Protein AF-A0A392U8Z5-F1 (afdb_monomer_lite)

Structure (mmCIF, N/CA/C/O backbone):
data_AF-A0A392U8Z5-F1
#
_entry.id   AF-A0A392U8Z5-F1
#
loop_
_atom_site.group_PDB
_atom_site.id
_atom_site.type_symbol
_atom_site.label_atom_id
_atom_site.label_alt_id
_atom_site.label_comp_id
_atom_site.label_asym_id
_atom_site.label_entity_id
_atom_site.label_seq_id
_atom_site.pdbx_PDB_ins_code
_atom_site.Cartn_x
_atom_site.Cartn_y
_atom_site.Cartn_z
_atom_site.occupancy
_atom_site.B_iso_or_equiv
_atom_site.auth_seq_id
_atom_site.auth_comp_id
_atom_site.auth_asym_id
_atom_site.auth_atom_id
_atom_site.pdbx_PDB_model_num
ATOM 1 N N . ASP A 1 1 ? 10.818 1.354 6.158 1.00 70.75 1 ASP A N 1
ATOM 2 C CA . ASP A 1 1 ? 10.289 2.349 7.093 1.00 70.75 1 ASP A CA 1
ATOM 3 C C . ASP A 1 1 ? 9.777 1.659 8.352 1.00 70.75 1 ASP A C 1
ATOM 5 O O . ASP A 1 1 ? 9.131 0.619 8.254 1.00 70.75 1 ASP A O 1
ATOM 9 N N . ARG A 1 2 ? 10.128 2.165 9.536 1.00 75.00 2 ARG A N 1
ATOM 10 C CA . ARG A 1 2 ? 9.629 1.629 10.811 1.00 75.00 2 ARG A CA 1
ATOM 11 C C . ARG A 1 2 ? 8.787 2.715 11.454 1.00 75.00 2 ARG A C 1
ATOM 13 O O . ARG A 1 2 ? 9.315 3.7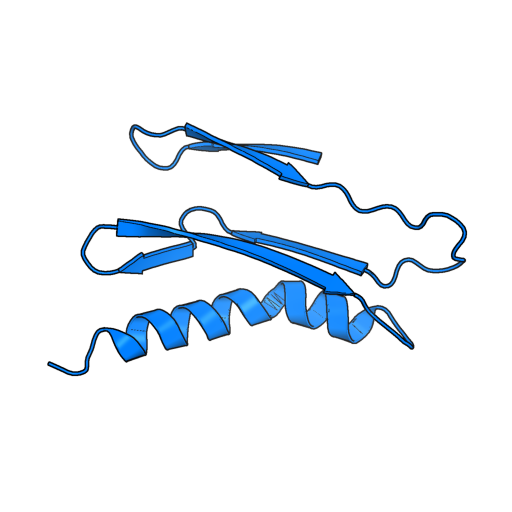78 11.762 1.00 75.00 2 ARG A O 1
ATOM 20 N N . SER A 1 3 ? 7.509 2.434 11.668 1.00 76.12 3 SER A N 1
ATOM 21 C CA . SER A 1 3 ? 6.543 3.426 12.117 1.00 76.12 3 SER A CA 1
ATOM 22 C C . SER A 1 3 ? 5.772 2.911 13.327 1.00 76.12 3 SER A C 1
ATOM 24 O O . SER A 1 3 ? 5.510 1.720 13.492 1.00 76.12 3 SER A O 1
ATOM 26 N N . SER A 1 4 ? 5.462 3.824 14.235 1.00 70.31 4 SER A N 1
ATOM 27 C CA . SER A 1 4 ? 4.704 3.534 15.444 1.00 70.31 4 SER A CA 1
ATOM 28 C C . SER A 1 4 ? 3.629 4.599 15.567 1.00 70.31 4 SER A C 1
ATOM 30 O O . SER A 1 4 ? 3.938 5.790 15.655 1.00 70.31 4 SER A O 1
ATOM 32 N N . LYS A 1 5 ? 2.363 4.181 15.523 1.00 65.44 5 LYS A N 1
ATOM 33 C CA . LYS A 1 5 ? 1.203 5.063 15.693 1.00 65.44 5 LYS A CA 1
ATOM 34 C C . LYS A 1 5 ? 0.491 4.675 16.988 1.00 65.44 5 LYS A C 1
ATOM 36 O O . LYS A 1 5 ? 0.329 3.500 17.303 1.00 65.44 5 LYS A O 1
ATOM 41 N N . ARG A 1 6 ? 0.085 5.687 17.757 1.00 57.00 6 ARG A N 1
ATOM 42 C CA . ARG A 1 6 ? -0.679 5.518 19.0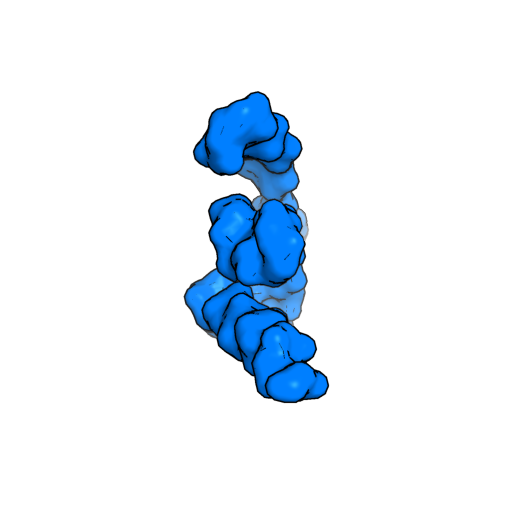02 1.00 57.00 6 ARG A CA 1
ATOM 43 C C . ARG A 1 6 ? -2.159 5.728 18.706 1.00 57.00 6 ARG A C 1
ATOM 45 O O . ARG A 1 6 ? -2.505 6.780 18.173 1.00 57.00 6 ARG A O 1
ATOM 52 N N . ASN A 1 7 ? -3.015 4.774 19.068 1.00 56.12 7 ASN A N 1
ATOM 53 C CA . ASN A 1 7 ? -4.462 4.839 18.835 1.00 56.12 7 ASN A CA 1
ATOM 54 C C . ASN A 1 7 ? -5.272 4.662 20.141 1.00 56.12 7 ASN A C 1
ATOM 56 O O . ASN A 1 7 ? -6.249 3.920 20.184 1.00 56.12 7 ASN A O 1
ATOM 60 N N . GLY A 1 8 ? -4.918 5.386 21.209 1.00 62.66 8 GLY A N 1
ATOM 61 C CA . GLY A 1 8 ? -5.536 5.253 22.539 1.00 62.66 8 GLY A CA 1
ATOM 62 C C . GLY A 1 8 ? -4.540 4.692 23.557 1.00 62.66 8 GLY A C 1
ATOM 63 O O . GLY A 1 8 ? -3.421 5.198 23.630 1.00 62.66 8 GLY A O 1
ATOM 64 N N . SER A 1 9 ? -4.933 3.675 24.338 1.00 54.91 9 SER A N 1
ATOM 65 C CA . SER A 1 9 ? -4.048 2.981 25.296 1.00 54.91 9 SER A CA 1
ATOM 66 C C . SER A 1 9 ? -3.103 1.966 24.648 1.00 54.91 9 SER A C 1
ATOM 68 O O . SER A 1 9 ? -2.148 1.542 25.293 1.00 54.91 9 SER A O 1
ATOM 70 N N . GLU A 1 10 ? -3.348 1.583 23.394 1.00 62.22 10 GLU A N 1
ATOM 71 C CA . GLU A 1 10 ? -2.547 0.592 22.680 1.00 62.22 10 GLU A CA 1
ATOM 72 C C . GLU A 1 10 ? -1.601 1.256 21.671 1.00 62.22 10 GLU A C 1
ATOM 74 O O . GLU A 1 10 ? -1.908 2.266 21.025 1.00 62.22 10 GLU A O 1
ATOM 79 N N . VAL A 1 11 ? -0.386 0.715 21.596 1.00 65.25 11 VAL A N 1
ATOM 80 C CA . VAL A 1 11 ? 0.663 1.166 20.681 1.00 65.25 11 VAL A CA 1
ATOM 81 C C . VAL A 1 11 ? 0.835 0.088 19.624 1.00 65.25 11 VAL A C 1
ATOM 83 O O . VAL A 1 11 ? 1.372 -0.979 19.917 1.00 65.25 11 VAL A O 1
ATOM 86 N N . LEU A 1 12 ? 0.424 0.379 18.390 1.00 74.94 12 LEU A N 1
ATOM 87 C CA . LEU A 1 12 ? 0.698 -0.489 17.252 1.00 74.94 12 LEU A CA 1
ATOM 88 C C . LEU A 1 12 ? 2.038 -0.098 16.632 1.00 74.94 12 LEU A C 1
ATOM 90 O O . LEU A 1 12 ? 2.196 0.976 16.041 1.00 74.94 12 LEU A O 1
ATOM 94 N N . SER A 1 13 ? 3.023 -0.984 16.785 1.00 85.50 13 SER A N 1
ATOM 95 C CA . SER A 1 13 ? 4.308 -0.869 16.101 1.00 85.50 13 SER A CA 1
ATOM 96 C C . SER A 1 13 ? 4.273 -1.701 14.827 1.00 85.50 13 SER A C 1
ATOM 98 O O . SER A 1 13 ? 4.024 -2.905 14.897 1.00 85.50 13 SER A O 1
ATOM 100 N N . TYR A 1 14 ? 4.574 -1.088 13.687 1.00 87.62 14 TYR A N 1
ATOM 101 C CA . TYR A 1 14 ? 4.667 -1.787 12.413 1.00 87.62 14 TYR A CA 1
ATOM 102 C C . TYR A 1 14 ? 5.912 -1.351 11.637 1.00 87.62 14 TYR A C 1
ATOM 104 O O . TYR A 1 14 ? 6.597 -0.372 11.949 1.00 87.62 14 TYR A O 1
ATOM 112 N N . GLY A 1 15 ? 6.242 -2.122 10.615 1.00 90.06 15 GLY A N 1
ATOM 113 C CA . GLY A 1 15 ? 7.281 -1.772 9.664 1.00 90.06 15 GLY A CA 1
ATOM 114 C C . GLY A 1 15 ? 6.820 -2.146 8.273 1.00 90.06 15 GLY A C 1
ATOM 115 O O . GLY A 1 15 ? 6.154 -3.160 8.090 1.00 90.06 15 GLY A O 1
ATOM 116 N N . SER A 1 16 ? 7.176 -1.323 7.300 1.00 88.25 16 SER A N 1
ATOM 117 C CA . SER A 1 16 ? 6.976 -1.617 5.889 1.00 88.25 16 SER A CA 1
ATOM 118 C C . SER A 1 16 ? 8.305 -1.474 5.163 1.00 88.25 16 SER A C 1
ATOM 120 O O . SER A 1 16 ? 9.143 -0.637 5.501 1.00 88.25 16 SER A O 1
ATOM 122 N N . VAL A 1 17 ? 8.550 -2.314 4.170 1.00 90.75 17 VAL A N 1
ATOM 123 C CA . VAL A 1 17 ? 9.712 -2.184 3.296 1.00 90.75 17 VAL A CA 1
ATOM 124 C C . VAL A 1 17 ? 9.293 -2.620 1.905 1.00 90.75 17 VAL A C 1
ATOM 126 O O . VAL A 1 17 ? 8.647 -3.649 1.749 1.00 90.75 17 VAL A O 1
ATOM 129 N N . SER A 1 18 ? 9.634 -1.813 0.910 1.00 89.25 18 SER A N 1
ATOM 130 C CA . SER A 1 18 ? 9.489 -2.166 -0.494 1.00 89.25 18 SER A CA 1
ATOM 131 C C . SER A 1 18 ? 10.767 -1.736 -1.201 1.00 89.25 18 SER A C 1
ATOM 133 O O . SER A 1 18 ? 11.293 -0.649 -0.941 1.00 89.25 18 SER A O 1
ATOM 135 N N . THR A 1 19 ? 11.331 -2.636 -1.998 1.00 91.25 19 THR A N 1
ATOM 136 C CA . THR A 1 19 ? 12.617 -2.447 -2.667 1.00 91.25 19 THR A CA 1
ATOM 137 C C . THR A 1 19 ? 12.500 -2.877 -4.120 1.00 91.25 19 THR A C 1
ATOM 139 O O . THR A 1 19 ? 11.960 -3.928 -4.433 1.00 91.25 19 THR A O 1
ATOM 142 N N . ILE A 1 20 ? 13.072 -2.075 -5.017 1.00 90.31 20 ILE A N 1
ATOM 143 C CA . ILE A 1 20 ? 13.050 -2.310 -6.470 1.00 90.31 20 ILE A CA 1
ATOM 144 C C . ILE A 1 20 ? 13.817 -3.577 -6.908 1.00 90.31 20 ILE A C 1
ATOM 146 O O . ILE A 1 20 ? 13.629 -4.102 -8.007 1.00 90.31 20 ILE A O 1
ATOM 150 N N . GLY A 1 21 ? 14.722 -4.076 -6.060 1.00 90.88 21 GLY A N 1
ATOM 151 C CA . GLY A 1 21 ? 15.593 -5.199 -6.391 1.00 90.88 21 GLY A CA 1
ATOM 152 C C . GLY A 1 21 ? 16.444 -4.915 -7.634 1.00 90.88 21 GLY A C 1
ATOM 153 O O . GLY A 1 21 ? 17.187 -3.939 -7.675 1.00 90.88 21 GLY A O 1
ATOM 154 N N . THR A 1 22 ? 16.347 -5.788 -8.641 1.00 91.31 22 THR A N 1
ATOM 155 C CA . THR A 1 22 ? 17.085 -5.690 -9.917 1.00 91.31 22 THR A CA 1
ATOM 156 C C . THR A 1 22 ? 16.282 -5.036 -11.044 1.00 91.31 22 THR A C 1
ATOM 158 O O . THR A 1 22 ? 16.766 -4.952 -12.177 1.00 91.31 22 THR A O 1
ATOM 161 N N . ARG A 1 23 ? 15.040 -4.611 -10.774 1.00 89.56 23 ARG A N 1
ATOM 162 C CA . ARG A 1 23 ? 14.171 -3.981 -11.774 1.00 89.56 23 ARG A CA 1
ATOM 163 C C . ARG A 1 23 ? 14.646 -2.560 -12.077 1.00 89.56 23 ARG A C 1
ATOM 165 O O . ARG A 1 23 ? 15.334 -1.929 -11.281 1.00 89.56 23 ARG A O 1
ATOM 172 N N . LYS A 1 24 ? 14.292 -2.068 -13.267 1.00 88.81 24 LYS A N 1
ATOM 173 C CA . LYS A 1 24 ? 14.605 -0.692 -13.687 1.00 88.81 24 LYS A CA 1
ATOM 174 C C . LYS A 1 24 ? 13.622 0.328 -13.122 1.00 88.81 24 LYS A C 1
ATOM 176 O O . LYS A 1 24 ? 14.011 1.466 -12.896 1.00 88.81 24 LYS A O 1
ATOM 181 N N . GLU A 1 25 ? 12.381 -0.091 -12.902 1.00 88.88 25 GLU A N 1
ATOM 182 C CA . GLU A 1 25 ? 11.307 0.746 -12.376 1.00 88.88 25 GLU A CA 1
ATOM 183 C C . GLU A 1 25 ? 10.663 0.049 -11.175 1.00 88.88 25 GLU A C 1
ATOM 185 O O . GLU A 1 25 ? 10.594 -1.181 -11.131 1.00 88.88 25 GLU A O 1
ATOM 190 N N . MET A 1 26 ? 10.269 0.843 -10.179 1.00 90.38 26 MET A N 1
ATOM 191 C CA . MET A 1 26 ? 9.562 0.380 -8.989 1.00 90.38 26 MET A CA 1
ATOM 192 C C . MET A 1 26 ? 8.068 0.530 -9.253 1.00 90.38 26 MET A C 1
ATOM 194 O O . MET A 1 26 ? 7.561 1.649 -9.286 1.00 90.38 26 MET A O 1
ATOM 198 N N . GLU A 1 27 ? 7.400 -0.590 -9.506 1.00 93.50 27 GLU A N 1
ATOM 199 C CA . GLU A 1 27 ? 5.963 -0.629 -9.801 1.00 93.50 27 GLU A CA 1
ATOM 200 C C . GLU A 1 27 ? 5.129 -1.004 -8.566 1.00 93.50 27 GLU A C 1
ATOM 202 O O . GLU A 1 27 ? 3.914 -0.826 -8.570 1.00 93.50 27 GLU A O 1
ATOM 207 N N . ASP A 1 28 ? 5.787 -1.467 -7.503 1.00 93.19 28 ASP A N 1
ATOM 208 C CA . ASP A 1 28 ? 5.179 -1.820 -6.227 1.00 93.19 28 ASP A CA 1
ATOM 209 C C . ASP A 1 28 ? 4.764 -0.581 -5.425 1.00 93.19 28 ASP A C 1
ATOM 211 O O . ASP A 1 28 ? 5.504 0.403 -5.322 1.00 93.19 28 ASP A O 1
ATOM 215 N N . ALA A 1 29 ? 3.629 -0.684 -4.737 1.00 93.94 29 ALA A N 1
ATOM 216 C CA . ALA A 1 29 ? 3.139 0.318 -3.802 1.00 93.94 29 ALA A CA 1
ATOM 217 C C . ALA A 1 29 ? 2.717 -0.329 -2.474 1.00 93.94 29 ALA A C 1
ATOM 219 O O . ALA A 1 29 ? 2.239 -1.462 -2.428 1.00 93.94 29 ALA A O 1
ATOM 220 N N . VAL A 1 30 ? 2.867 0.401 -1.366 1.00 93.56 30 VAL A N 1
ATOM 221 C CA . VAL A 1 30 ? 2.425 -0.037 -0.030 1.00 93.56 30 VAL A CA 1
ATOM 222 C C . VAL A 1 30 ? 1.545 1.028 0.620 1.00 93.56 30 VAL A C 1
ATOM 224 O O . VAL A 1 30 ? 1.825 2.221 0.510 1.00 93.56 30 VAL A O 1
ATOM 227 N N . SER A 1 31 ? 0.489 0.603 1.311 1.00 92.75 31 SER A N 1
ATOM 228 C CA . SER A 1 31 ? -0.444 1.455 2.057 1.00 92.75 31 SER A CA 1
ATOM 229 C C . SER A 1 31 ? -0.595 0.918 3.476 1.00 92.75 31 SER A C 1
ATOM 231 O O . SER A 1 31 ? -0.698 -0.293 3.672 1.00 92.75 31 SER A O 1
ATOM 233 N N . VAL A 1 32 ? -0.573 1.809 4.468 1.00 90.88 32 VAL A N 1
ATOM 234 C CA . VAL A 1 32 ? -0.759 1.445 5.875 1.00 90.88 32 VAL A CA 1
ATOM 235 C C . VAL A 1 32 ? -1.649 2.475 6.557 1.00 90.88 32 VAL A C 1
ATOM 237 O O . VAL A 1 32 ? -1.210 3.592 6.839 1.00 90.88 32 VAL A O 1
ATOM 240 N N . GLU A 1 33 ? -2.866 2.063 6.891 1.00 88.06 33 GLU A N 1
ATOM 241 C CA . GLU A 1 33 ? -3.847 2.876 7.600 1.00 88.06 33 GLU A CA 1
ATOM 242 C C . GLU A 1 33 ? -4.124 2.272 8.978 1.00 88.06 33 GLU A C 1
ATOM 244 O O . GLU A 1 33 ? -4.679 1.186 9.111 1.00 88.06 33 GLU A O 1
ATOM 249 N N . ILE A 1 34 ? -3.706 2.983 10.024 1.00 86.50 34 ILE A N 1
ATOM 250 C CA . ILE A 1 34 ? -3.904 2.573 11.422 1.00 86.50 34 ILE A CA 1
ATOM 251 C C . ILE A 1 34 ? -5.161 3.255 11.953 1.00 86.50 34 ILE A C 1
ATOM 253 O O . ILE A 1 34 ? -5.287 4.474 11.817 1.00 86.50 34 ILE A O 1
ATOM 257 N N . GLY A 1 35 ? -6.049 2.504 12.603 1.00 78.75 35 GLY A N 1
ATOM 258 C CA . GLY A 1 35 ? -7.378 2.983 12.990 1.00 78.75 35 GLY A CA 1
ATOM 259 C C . GLY A 1 35 ? -8.285 3.202 11.779 1.00 78.75 35 GLY A C 1
ATOM 260 O O . GLY A 1 35 ? -9.026 4.178 11.732 1.00 78.75 35 GLY A O 1
ATOM 261 N N . PHE A 1 36 ? -8.163 2.311 10.801 1.00 78.50 36 PHE A N 1
ATOM 262 C CA . PHE A 1 36 ? -8.800 2.350 9.495 1.00 78.50 36 PHE A CA 1
ATOM 263 C C . PHE A 1 36 ? -10.333 2.284 9.548 1.00 78.50 36 PHE A C 1
ATOM 265 O O . PHE A 1 36 ? -11.003 3.031 8.842 1.00 78.50 36 PHE A O 1
ATOM 272 N N . ALA A 1 37 ? -10.892 1.419 10.395 1.00 71.25 37 ALA A N 1
ATOM 273 C CA . ALA A 1 37 ? -12.335 1.311 10.591 1.00 71.25 37 ALA A CA 1
ATOM 274 C C . ALA A 1 37 ? -12.656 0.984 12.052 1.00 71.25 37 ALA A C 1
ATOM 276 O O . ALA A 1 37 ? -11.844 0.373 12.748 1.00 71.25 37 ALA A O 1
ATOM 277 N N . VAL A 1 38 ? -13.839 1.387 12.516 1.00 67.62 38 VAL A N 1
ATOM 278 C CA . VAL A 1 38 ? -14.381 0.979 13.818 1.00 67.62 38 VAL A CA 1
ATOM 279 C C . VAL A 1 38 ? -15.658 0.200 13.549 1.00 67.62 38 VAL A C 1
ATOM 281 O O . VAL A 1 38 ? -16.661 0.789 13.156 1.00 67.62 38 VAL A O 1
ATOM 284 N N . LYS A 1 39 ? -15.619 -1.117 13.746 1.00 67.00 39 LYS A N 1
ATOM 285 C CA . LYS A 1 39 ? -16.801 -1.979 13.669 1.00 67.00 39 LYS A CA 1
ATOM 286 C C . LYS A 1 39 ? -17.097 -2.490 15.074 1.00 67.00 39 LYS A C 1
ATOM 288 O O . LYS A 1 39 ? -16.212 -3.038 15.715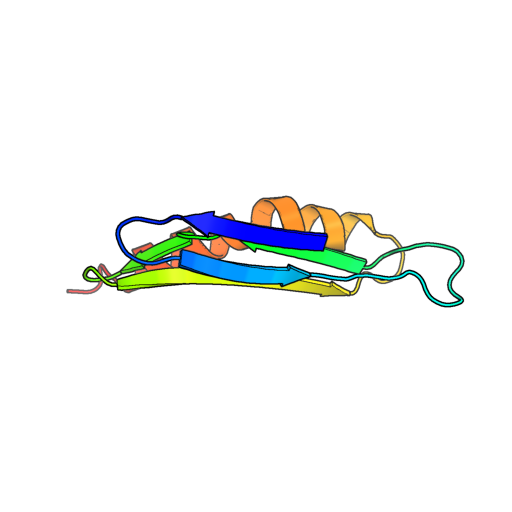 1.00 67.00 39 LYS A O 1
ATOM 293 N N . ASP A 1 40 ? -18.302 -2.229 15.579 1.00 63.00 40 ASP A N 1
ATOM 294 C CA . ASP A 1 40 ? -18.784 -2.751 16.869 1.00 63.00 40 ASP A CA 1
ATOM 295 C C . ASP A 1 40 ? -17.833 -2.525 18.068 1.00 63.00 40 ASP A C 1
ATOM 297 O O . ASP A 1 40 ? -17.708 -3.357 18.960 1.00 63.00 40 ASP A O 1
ATOM 301 N N . SER A 1 41 ? -17.186 -1.352 18.126 1.00 66.00 41 SER A N 1
ATOM 302 C CA . SER A 1 41 ? -16.167 -0.955 19.128 1.00 66.00 41 SER A CA 1
ATOM 303 C C . SER A 1 41 ? -14.777 -1.587 18.977 1.00 66.00 41 SER A C 1
ATOM 305 O O . SER A 1 41 ? -13.875 -1.239 19.744 1.00 66.00 41 SER A O 1
ATOM 307 N N . GLU A 1 42 ? -14.554 -2.424 17.966 1.00 69.31 42 GLU A N 1
ATOM 308 C CA . GLU A 1 42 ? -13.235 -2.938 17.598 1.00 69.31 42 GLU A CA 1
ATOM 309 C C . GLU A 1 42 ? -12.613 -2.072 16.496 1.00 69.31 42 GLU A C 1
ATOM 311 O O . GLU A 1 42 ? -13.243 -1.734 15.491 1.00 69.31 42 GLU A O 1
ATOM 316 N N . LYS A 1 43 ? -11.356 -1.666 16.704 1.00 74.69 43 LYS A N 1
ATOM 317 C CA . LYS A 1 43 ? -10.580 -0.917 15.711 1.00 74.69 43 LYS A CA 1
ATOM 318 C C . LYS A 1 43 ? -9.907 -1.902 14.767 1.00 74.69 43 LYS A C 1
ATOM 320 O O . LYS A 1 43 ? -9.170 -2.775 15.215 1.00 74.69 43 LYS A O 1
ATOM 325 N N . CYS A 1 44 ? -10.111 -1.723 13.472 1.00 81.81 44 CYS A N 1
ATOM 326 C CA . CYS A 1 44 ? -9.397 -2.452 12.438 1.00 81.81 44 CYS A CA 1
ATOM 327 C C . CYS A 1 44 ? -8.275 -1.579 11.877 1.00 81.81 44 CYS A C 1
ATOM 329 O O . CYS A 1 44 ? -8.467 -0.384 11.653 1.00 81.81 44 CYS A O 1
ATOM 331 N N . ASP A 1 45 ? -7.126 -2.190 11.611 1.00 87.56 45 ASP A N 1
ATOM 332 C CA . ASP A 1 45 ? -6.028 -1.584 10.864 1.00 87.56 45 ASP A CA 1
ATOM 333 C C . ASP A 1 45 ? -5.976 -2.186 9.457 1.00 87.56 45 ASP A C 1
ATOM 335 O O . ASP A 1 45 ? -6.309 -3.355 9.255 1.00 87.56 45 ASP A O 1
ATOM 339 N N . PHE A 1 46 ? -5.540 -1.396 8.481 1.00 89.00 46 PHE A N 1
ATOM 340 C CA . PHE A 1 46 ? -5.421 -1.802 7.088 1.00 89.00 46 PHE A CA 1
ATOM 341 C C . PHE A 1 46 ? -3.964 -1.742 6.633 1.00 89.00 46 PHE A C 1
ATOM 343 O O . PHE A 1 46 ? -3.273 -0.735 6.794 1.00 89.00 46 PHE A O 1
ATOM 350 N N . PHE A 1 47 ? -3.513 -2.825 6.008 1.00 92.31 47 PHE A N 1
ATOM 351 C CA . PHE A 1 47 ? -2.195 -2.935 5.398 1.00 92.31 47 PHE A CA 1
ATOM 352 C C . PHE A 1 47 ? -2.377 -3.485 3.983 1.00 92.31 47 PHE A C 1
ATOM 354 O O . PHE A 1 47 ? -2.884 -4.591 3.805 1.00 92.31 47 PHE A O 1
ATOM 361 N N . GLY A 1 48 ? -1.973 -2.709 2.982 1.00 93.25 48 GLY A N 1
ATOM 362 C CA . GLY A 1 48 ? -2.072 -3.061 1.569 1.00 93.25 48 GLY A CA 1
ATOM 363 C C . GLY A 1 48 ? -0.698 -3.106 0.910 1.0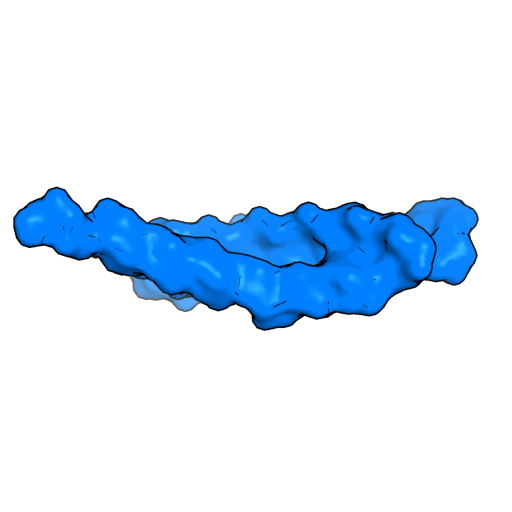0 93.25 48 GLY A C 1
ATOM 364 O O . GLY A 1 48 ? 0.117 -2.202 1.100 1.00 93.25 48 GLY A O 1
ATOM 365 N N . VAL A 1 49 ? -0.457 -4.145 0.115 1.00 94.75 49 VAL A N 1
ATOM 366 C CA . VAL A 1 49 ? 0.706 -4.274 -0.770 1.00 94.75 49 VAL A CA 1
ATOM 367 C C . VAL A 1 49 ? 0.170 -4.491 -2.178 1.00 94.75 49 VAL A C 1
ATOM 369 O O . VAL A 1 49 ? -0.656 -5.378 -2.392 1.00 94.75 49 VAL A O 1
ATOM 372 N N . TYR A 1 50 ? 0.618 -3.670 -3.118 1.00 94.31 50 TYR A N 1
ATOM 373 C CA . TYR A 1 50 ? 0.159 -3.666 -4.501 1.00 94.31 50 TYR A CA 1
ATOM 374 C C . TYR A 1 50 ? 1.361 -3.922 -5.407 1.00 94.31 50 TYR A C 1
ATOM 376 O O . TYR A 1 50 ? 2.318 -3.155 -5.374 1.00 94.31 50 TYR A O 1
ATOM 384 N N . ASP A 1 51 ? 1.308 -4.996 -6.189 1.00 92.81 51 ASP A N 1
ATOM 385 C CA . ASP A 1 51 ? 2.318 -5.357 -7.190 1.00 92.81 51 ASP A CA 1
ATOM 386 C C . ASP A 1 51 ? 1.852 -4.824 -8.553 1.00 92.81 51 ASP A C 1
ATOM 388 O O . ASP A 1 51 ? 0.826 -5.262 -9.088 1.00 92.81 51 ASP A O 1
ATOM 392 N N . GLY A 1 52 ? 2.527 -3.790 -9.053 1.00 92.38 52 GLY A N 1
ATOM 393 C CA . GLY A 1 52 ? 2.205 -3.164 -10.331 1.00 92.38 52 GLY A CA 1
ATOM 394 C C . GLY A 1 52 ? 2.845 -3.904 -11.504 1.00 92.38 52 GLY A C 1
ATOM 395 O O . GLY A 1 52 ? 3.959 -4.403 -11.407 1.00 92.38 52 GLY A O 1
ATOM 396 N N . HIS A 1 53 ? 2.159 -3.936 -12.649 1.00 91.38 53 HIS A N 1
ATOM 397 C CA . HIS A 1 53 ? 2.719 -4.472 -13.889 1.00 91.38 53 HIS A CA 1
ATOM 398 C C . HIS A 1 53 ? 2.331 -3.608 -15.088 1.00 91.38 53 HIS A C 1
ATOM 400 O O . HIS A 1 53 ? 1.148 -3.343 -15.309 1.00 91.38 53 HIS A O 1
ATOM 406 N N . GLY A 1 54 ? 3.320 -3.206 -15.891 1.00 91.00 54 GLY A N 1
ATOM 407 C CA . GLY A 1 54 ? 3.095 -2.343 -17.058 1.00 91.00 54 GLY A CA 1
ATOM 408 C C . GLY A 1 54 ? 2.928 -0.863 -16.697 1.00 91.00 54 GLY A C 1
ATOM 409 O O . GLY A 1 54 ? 2.306 -0.113 -17.449 1.00 91.00 54 GLY A O 1
ATOM 410 N N . GLY A 1 55 ? 3.476 -0.457 -15.550 1.00 90.56 55 GLY A N 1
ATOM 411 C CA . GLY A 1 55 ? 3.449 0.884 -14.984 1.00 90.56 55 GLY A CA 1
AT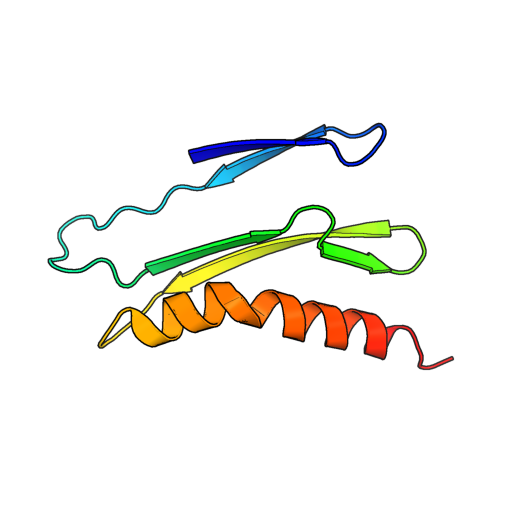OM 412 C C . GLY A 1 55 ? 2.998 0.901 -13.518 1.00 90.56 55 GLY A C 1
ATOM 413 O O . GLY A 1 55 ? 2.063 0.208 -13.122 1.00 90.56 55 GLY A O 1
ATOM 414 N N . ALA A 1 56 ? 3.595 1.788 -12.717 1.00 92.69 56 ALA A N 1
ATOM 415 C CA . ALA A 1 56 ? 3.258 1.976 -11.297 1.00 92.69 56 ALA A CA 1
ATOM 416 C C . ALA A 1 56 ? 1.904 2.680 -11.050 1.00 92.69 56 ALA A C 1
ATOM 418 O O . ALA A 1 56 ? 1.442 2.786 -9.918 1.00 92.69 56 ALA A O 1
ATOM 419 N N . GLN A 1 57 ? 1.267 3.196 -12.105 1.00 95.31 57 GLN A N 1
ATOM 420 C CA . GLN A 1 57 ? 0.113 4.100 -12.016 1.00 95.31 57 GLN A CA 1
ATOM 421 C C . GLN A 1 57 ? -1.077 3.465 -11.288 1.00 95.31 57 GLN A C 1
ATOM 423 O O . GLN A 1 57 ? -1.710 4.111 -10.458 1.00 95.31 57 GLN A O 1
ATOM 428 N N . VAL A 1 58 ? -1.371 2.194 -11.584 1.00 95.19 58 VAL A N 1
ATOM 429 C CA . VAL A 1 58 ? -2.487 1.478 -10.951 1.00 95.19 58 VAL A CA 1
ATOM 430 C C . VAL A 1 58 ? -2.156 1.132 -9.502 1.00 95.19 58 VAL A C 1
ATOM 432 O O . VAL A 1 58 ? -2.999 1.332 -8.635 1.00 95.19 58 VAL A O 1
ATOM 435 N N . ALA A 1 59 ? -0.934 0.673 -9.219 1.00 95.12 59 ALA A N 1
ATOM 436 C CA . ALA A 1 59 ? -0.506 0.349 -7.860 1.00 95.12 59 ALA A CA 1
ATOM 437 C C . ALA A 1 59 ? -0.542 1.584 -6.940 1.00 95.12 59 ALA A C 1
ATOM 439 O O . ALA A 1 59 ? -1.071 1.508 -5.829 1.00 95.12 59 ALA A O 1
ATOM 440 N N . GLU A 1 60 ? -0.075 2.741 -7.421 1.00 94.56 60 GLU A N 1
ATOM 441 C CA . GLU A 1 60 ? -0.171 4.005 -6.681 1.00 94.56 60 GLU A CA 1
ATOM 442 C C . GLU A 1 60 ? -1.630 4.459 -6.509 1.00 94.56 60 GLU A C 1
ATOM 444 O O . GLU A 1 60 ? -2.028 4.809 -5.399 1.00 94.56 60 GLU A O 1
ATOM 449 N N . ALA A 1 61 ? -2.475 4.355 -7.542 1.00 95.19 61 ALA A N 1
ATOM 450 C CA . ALA A 1 61 ? -3.900 4.672 -7.410 1.00 95.19 61 ALA A CA 1
ATOM 451 C C . ALA A 1 61 ? -4.616 3.758 -6.393 1.00 95.19 61 ALA A C 1
ATOM 453 O O . ALA A 1 61 ? -5.466 4.210 -5.620 1.00 95.19 61 ALA A O 1
ATOM 454 N N . CYS A 1 62 ? -4.262 2.470 -6.354 1.00 94.88 62 CYS A N 1
ATOM 455 C CA . CYS A 1 62 ? -4.768 1.532 -5.357 1.00 94.88 62 CYS A CA 1
ATOM 456 C C . CYS A 1 62 ? -4.323 1.929 -3.946 1.00 94.88 62 CYS A C 1
ATOM 458 O O . CYS A 1 62 ? -5.149 1.983 -3.036 1.00 94.88 62 CYS A O 1
ATOM 460 N N . LYS A 1 63 ? -3.053 2.287 -3.758 1.00 94.12 63 LYS A N 1
ATOM 461 C CA . LYS A 1 63 ? -2.542 2.786 -2.475 1.00 94.12 63 LYS A CA 1
ATOM 462 C C . LYS A 1 63 ? -3.300 4.018 -1.972 1.00 94.12 63 LYS A C 1
ATOM 464 O O . LYS A 1 63 ? -3.561 4.093 -0.772 1.00 94.12 63 LYS A O 1
ATOM 469 N N . GLU A 1 64 ? -3.697 4.927 -2.860 1.00 93.31 64 GLU A N 1
ATOM 470 C CA . GLU A 1 64 ? -4.416 6.156 -2.498 1.00 93.31 64 GLU A CA 1
ATOM 471 C C . GLU A 1 64 ? -5.903 5.954 -2.182 1.00 93.31 64 GLU A C 1
ATOM 473 O O . GLU A 1 64 ? -6.432 6.650 -1.318 1.00 93.31 64 GLU A O 1
ATOM 478 N N . ARG A 1 65 ? -6.595 5.033 -2.868 1.00 93.12 65 ARG A N 1
ATOM 479 C CA . ARG A 1 65 ? -8.068 4.958 -2.803 1.00 93.12 65 ARG A CA 1
ATOM 480 C C . ARG A 1 65 ? -8.629 3.633 -2.301 1.00 93.12 65 ARG A C 1
ATOM 482 O O . ARG A 1 65 ? -9.744 3.608 -1.788 1.00 93.12 65 ARG A O 1
ATOM 489 N N . PHE A 1 66 ? -7.899 2.530 -2.437 1.00 93.12 66 PHE A N 1
ATOM 490 C CA . PHE A 1 66 ? -8.458 1.202 -2.174 1.00 93.12 66 PHE A CA 1
ATOM 491 C C . PHE A 1 66 ? -8.871 1.021 -0.713 1.00 93.12 66 PHE A C 1
ATOM 493 O O . PHE A 1 66 ? -9.940 0.483 -0.443 1.00 93.12 66 PHE A O 1
ATOM 500 N N . HIS A 1 67 ? -8.069 1.542 0.218 1.00 90.69 67 HIS A N 1
ATOM 501 C CA . HIS A 1 67 ? -8.409 1.527 1.634 1.00 90.69 67 HIS A CA 1
ATOM 502 C C . HIS A 1 67 ? -9.770 2.216 1.870 1.00 90.69 67 HIS A C 1
ATOM 504 O O . HIS A 1 67 ? -10.644 1.624 2.487 1.00 90.69 67 HIS A O 1
ATOM 510 N N . GLN A 1 68 ? -10.035 3.391 1.292 1.00 90.62 68 GLN A N 1
ATOM 511 C CA . GLN A 1 68 ? -11.321 4.092 1.470 1.00 90.62 68 GLN A CA 1
ATOM 512 C C . GLN A 1 68 ? -12.517 3.235 1.037 1.00 90.62 68 GLN A C 1
ATOM 514 O O . GLN A 1 68 ? -13.476 3.102 1.789 1.00 90.62 68 GLN A O 1
ATOM 519 N N . VAL A 1 69 ? -12.416 2.578 -0.123 1.00 91.44 69 VAL A N 1
ATOM 520 C CA . VAL A 1 69 ? -13.476 1.692 -0.632 1.00 91.44 69 VAL A CA 1
ATOM 521 C C . VAL A 1 69 ? -13.716 0.515 0.314 1.00 91.44 69 VAL A C 1
ATOM 523 O O . VAL A 1 69 ? -14.858 0.159 0.591 1.00 91.44 69 VAL A O 1
ATOM 526 N N . VAL A 1 70 ? -12.647 -0.083 0.849 1.00 89.00 70 VAL A N 1
ATOM 527 C CA . VAL A 1 70 ? -12.766 -1.166 1.835 1.00 89.00 70 VAL A CA 1
ATOM 528 C C . VAL A 1 70 ? -13.437 -0.668 3.121 1.00 89.00 70 VAL A C 1
ATOM 530 O O . VAL A 1 70 ? -14.230 -1.403 3.702 1.00 89.00 70 VAL A O 1
ATOM 533 N N . ALA A 1 71 ? -13.174 0.569 3.555 1.00 86.06 71 ALA A N 1
ATOM 534 C CA . ALA A 1 71 ? -13.789 1.133 4.756 1.00 86.06 71 ALA A CA 1
ATOM 535 C C . ALA A 1 71 ? -15.298 1.306 4.556 1.00 86.06 71 ALA A C 1
ATOM 537 O O . ALA A 1 71 ? -16.079 0.851 5.389 1.00 86.06 71 ALA A O 1
ATOM 538 N N . GLU A 1 72 ? -15.703 1.871 3.414 1.00 87.12 72 GLU A N 1
ATOM 539 C CA . GLU A 1 72 ? -17.114 2.033 3.044 1.00 87.12 72 GLU A CA 1
ATOM 540 C C . GLU A 1 72 ? -17.862 0.686 3.031 1.00 87.12 72 GLU A C 1
ATOM 542 O O . GLU A 1 72 ? -18.984 0.579 3.530 1.00 87.12 72 GLU A O 1
ATOM 547 N N . GLU A 1 73 ? -17.236 -0.370 2.505 1.00 85.81 73 GLU A N 1
ATOM 548 C CA . GLU A 1 73 ? -17.815 -1.718 2.475 1.00 85.81 73 GLU A CA 1
ATOM 549 C C . GLU A 1 73 ? -17.936 -2.346 3.873 1.00 85.81 73 GLU A C 1
ATOM 551 O O . GLU A 1 73 ? -18.953 -2.973 4.188 1.00 85.81 73 GLU A O 1
ATOM 556 N N . VAL A 1 74 ? -16.936 -2.146 4.738 1.00 81.81 74 VAL A N 1
ATOM 557 C CA . VAL A 1 74 ? -16.970 -2.607 6.136 1.00 81.81 74 VAL A CA 1
ATOM 558 C C . VAL A 1 74 ? -18.095 -1.917 6.913 1.00 81.81 74 VAL A C 1
ATOM 560 O O . VAL A 1 74 ? -18.814 -2.589 7.655 1.00 81.81 74 VAL A O 1
ATOM 563 N N . GLU A 1 75 ? -18.296 -0.612 6.708 1.00 79.69 75 GLU A N 1
ATOM 564 C CA . GLU A 1 75 ? -19.397 0.146 7.313 1.00 79.69 75 GLU A CA 1
ATOM 565 C C . GLU A 1 75 ? -20.773 -0.258 6.768 1.00 79.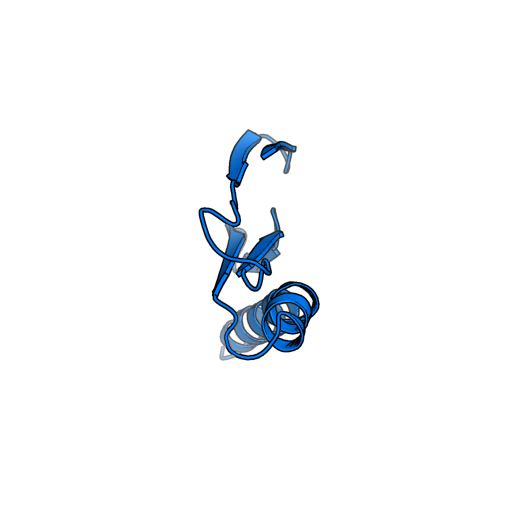69 75 GLU A C 1
ATOM 567 O O . GLU A 1 75 ? -21.762 -0.228 7.505 1.00 79.69 75 GLU A O 1
ATOM 572 N N . ARG A 1 76 ? -20.866 -0.629 5.485 1.00 77.75 76 ARG A N 1
ATOM 573 C CA . ARG A 1 76 ? -22.121 -1.091 4.872 1.00 77.75 76 ARG A CA 1
ATOM 574 C C . ARG A 1 76 ? -22.542 -2.464 5.392 1.00 77.75 76 ARG A C 1
ATOM 576 O O . ARG A 1 76 ? -23.707 -2.646 5.714 1.00 77.75 76 ARG A O 1
ATOM 583 N N . CYS A 1 77 ? -21.595 -3.388 5.543 1.00 65.06 77 CYS A N 1
ATOM 584 C CA . CYS A 1 77 ? -21.821 -4.738 6.075 1.00 65.06 77 CYS A CA 1
ATOM 585 C C . CYS A 1 77 ? -22.220 -4.752 7.572 1.00 65.06 77 CYS A C 1
ATOM 587 O O . CYS A 1 77 ? -22.584 -5.792 8.112 1.00 65.06 77 CYS A O 1
ATOM 589 N N . GLY A 1 78 ? -22.126 -3.618 8.274 1.00 59.47 78 GLY A N 1
ATOM 590 C CA . GLY A 1 78 ? -22.599 -3.460 9.655 1.00 59.47 78 GLY A CA 1
ATOM 591 C C . GLY A 1 78 ? -24.014 -2.882 9.793 1.00 59.47 78 GLY A C 1
ATOM 592 O O . GLY A 1 78 ? -24.403 -2.553 10.905 1.00 59.47 78 GLY A O 1
ATOM 593 N N . LYS A 1 79 ? -24.755 -2.676 8.693 1.00 55.09 79 LYS A N 1
ATOM 594 C CA . LYS A 1 79 ? -26.082 -2.021 8.693 1.00 55.09 79 LYS A CA 1
ATOM 595 C C . LYS A 1 79 ? -27.239 -2.938 8.276 1.00 55.09 79 LYS A C 1
ATOM 597 O O . LYS A 1 79 ? -28.332 -2.436 8.040 1.00 55.09 79 LYS A O 1
ATOM 602 N N . ASP A 1 80 ? -27.011 -4.246 8.194 1.00 49.88 80 ASP A N 1
ATOM 603 C CA . ASP A 1 80 ? -28.041 -5.242 7.861 1.00 49.88 80 ASP A CA 1
ATOM 604 C C . ASP A 1 80 ? -28.698 -5.856 9.122 1.00 49.88 80 ASP A C 1
ATOM 606 O O . ASP A 1 80 ? -28.871 -7.073 9.195 1.00 49.88 80 ASP A O 1
ATOM 610 N N . ASP A 1 81 ? -29.068 -5.015 10.099 1.00 49.09 81 ASP A N 1
ATOM 611 C CA . ASP A 1 81 ? -29.951 -5.359 11.235 1.00 49.09 81 ASP A CA 1
ATOM 612 C C . ASP A 1 81 ? -31.278 -4.580 11.165 1.00 49.09 81 ASP A C 1
ATOM 614 O O . ASP A 1 81 ? -31.240 -3.335 10.994 1.00 49.09 81 ASP A O 1
#

pLDDT: mean 82.45, std 12.9, range [49.09, 95.31]

InterPro domains:
  IPR000222 PPM-type phosphatase, divalent cation binding [PS01032] (46-54)
  IPR001932 PPM-type phosphatase-like domain [PF00481] (14-77)
  IPR001932 PPM-type phosphatase-like domain [PS51746] (13-81)
  IPR015655 Protein phosphatase 2C [PTHR47992] (10-74)
  IPR036457 PPM-type phosphatase-like domain superfamily [G3DSA:3.60.40.10] (8-81)
  IPR036457 PPM-type phosphatase-like domain superfamily [SSF81606] (11-76)

Sequence (81 aa):
DRSSKRNGSEVLSYGSVSTIGTRKEMEDAVSVEIGFAVKDSEKCDFFGVYDGHGGAQVAEACKERFHQVVAEEVERCGKDD

Secondary structure (DSSP, 8-state):
-EEEEE-SS-EEEEE-----TT-SS---EEEEEEEEEEETTEEEEEEEEE--SS-THHHHHHHHHHHHHHHHHHHHTT---

Organism: NCBI:txid97028

Foldseek 3Di:
DWDWDDDDPDIDTDDDDDDCPPHPDRLKDKAWAFQLEQAPNDGDIDIDIFRGDPHNVVNVVCNVPVSVVVRVVSVVVRPPD

Radius of gyration: 15.29 Å; chains: 1; bounding box: 47×12×42 Å